Protein AF-A0A7S3VN75-F1 (afdb_monomer)

Radius of gyration: 33.93 Å; Cα contacts (8 Å, |Δi|>4): 64; chains: 1; bounding box: 97×51×74 Å

Secondary structure (DSSP, 8-state):
-HHHHHHHHHHHHHHHHHHHHHHHHHHHHHHHHHHHHHH-TT--SHHHHSHHHHHHHHHHHH-THHHHHHHHHHHHHHHHHHHHHHHHHHHHHHHHHHHHHHHHHHHHHHHHHHHHTSSSSSSSSSSSS----

Structure (mmCIF, N/CA/C/O backbone):
data_AF-A0A7S3VN75-F1
#
_entry.id   AF-A0A7S3VN75-F1
#
loop_
_atom_site.group_PDB
_atom_site.id
_atom_site.type_symbol
_atom_site.label_atom_id
_atom_site.label_alt_id
_atom_site.label_comp_id
_atom_site.label_asym_id
_atom_site.label_entity_id
_atom_site.label_seq_id
_atom_site.pdbx_PDB_ins_code
_atom_site.Cartn_x
_atom_site.Cartn_y
_atom_site.Cartn_z
_atom_site.occupancy
_atom_site.B_iso_or_equiv
_atom_site.auth_seq_id
_atom_site.auth_comp_id
_atom_site.auth_asym_id
_atom_site.auth_atom_id
_atom_site.pdbx_PDB_model_num
ATOM 1 N N . MET A 1 1 ? 18.474 13.657 -27.208 1.00 59.50 1 MET A N 1
ATOM 2 C CA . MET A 1 1 ? 17.695 14.180 -26.057 1.00 59.50 1 MET A CA 1
ATOM 3 C C . MET A 1 1 ? 16.590 13.227 -25.583 1.00 59.50 1 MET A C 1
ATOM 5 O O . MET A 1 1 ? 16.476 13.037 -24.382 1.00 59.50 1 MET A O 1
ATOM 9 N N . LEU A 1 2 ? 15.827 12.575 -26.472 1.00 70.25 2 LEU A N 1
ATOM 10 C CA . LEU A 1 2 ? 14.715 11.674 -26.099 1.00 70.25 2 LEU A CA 1
ATOM 11 C C . LEU A 1 2 ? 15.100 10.450 -25.236 1.00 70.25 2 LEU A C 1
ATOM 13 O O . LEU A 1 2 ? 14.333 10.063 -24.360 1.00 70.25 2 LEU A O 1
ATOM 17 N N . GLU A 1 3 ? 16.280 9.862 -25.441 1.00 71.88 3 GLU A N 1
ATOM 18 C CA . GLU A 1 3 ? 16.758 8.691 -24.677 1.00 71.88 3 GLU A CA 1
ATOM 19 C C . GLU A 1 3 ? 17.016 9.010 -23.188 1.00 71.88 3 GLU A C 1
ATOM 21 O O . GLU A 1 3 ? 16.618 8.254 -22.302 1.00 71.88 3 GLU A O 1
ATOM 26 N N . GLY A 1 4 ? 17.612 10.172 -22.894 1.00 75.06 4 GLY A N 1
ATOM 27 C CA . GLY A 1 4 ? 17.912 10.595 -21.520 1.00 75.06 4 GLY A CA 1
ATOM 28 C C . GLY A 1 4 ? 16.657 10.914 -20.703 1.00 75.06 4 GLY A C 1
ATOM 29 O O . GLY A 1 4 ? 16.580 10.572 -19.523 1.00 75.06 4 GLY A O 1
ATOM 30 N N . VAL A 1 5 ? 15.636 11.491 -21.346 1.00 79.94 5 VAL A N 1
ATOM 31 C CA . VAL A 1 5 ? 14.344 11.791 -20.708 1.00 79.94 5 VAL A CA 1
ATOM 32 C C . VAL A 1 5 ? 13.622 10.504 -20.308 1.00 79.94 5 VAL A C 1
ATOM 34 O O . VAL A 1 5 ? 13.117 10.413 -19.192 1.00 79.94 5 VAL A O 1
ATOM 37 N N . LYS A 1 6 ? 13.634 9.474 -21.165 1.00 77.31 6 LYS A N 1
ATOM 38 C CA . LYS A 1 6 ? 13.025 8.166 -20.864 1.00 77.31 6 LYS A CA 1
ATOM 39 C C . LYS A 1 6 ? 13.695 7.477 -19.672 1.00 77.31 6 LYS A C 1
ATOM 41 O O . LYS A 1 6 ? 13.001 6.944 -18.808 1.00 77.31 6 LYS A O 1
ATOM 46 N N . ALA A 1 7 ? 15.026 7.520 -19.596 1.00 77.12 7 ALA A N 1
ATOM 47 C CA . ALA A 1 7 ? 15.775 6.940 -18.480 1.00 77.12 7 ALA A CA 1
ATOM 48 C C . ALA A 1 7 ? 15.497 7.667 -17.150 1.00 77.12 7 ALA A C 1
ATOM 50 O O . ALA A 1 7 ? 15.316 7.019 -16.115 1.00 77.12 7 ALA A O 1
ATOM 51 N N . ALA A 1 8 ? 15.397 9.000 -17.178 1.00 76.38 8 ALA A N 1
ATOM 52 C CA . ALA A 1 8 ? 15.021 9.795 -16.011 1.00 76.38 8 ALA A CA 1
ATOM 53 C C . ALA A 1 8 ? 13.590 9.476 -15.541 1.00 76.38 8 ALA A C 1
ATOM 55 O O . ALA A 1 8 ? 13.376 9.224 -14.355 1.00 76.38 8 ALA A O 1
ATOM 56 N N . LEU A 1 9 ? 12.635 9.387 -16.473 1.00 81.00 9 LEU A N 1
ATOM 57 C CA . LEU A 1 9 ? 11.240 9.024 -16.197 1.00 81.00 9 LEU A CA 1
ATOM 58 C C . LEU A 1 9 ? 11.110 7.626 -15.586 1.00 81.00 9 LEU A C 1
ATOM 60 O O . LEU A 1 9 ? 10.347 7.437 -14.643 1.00 81.00 9 LEU A O 1
ATOM 64 N N . ALA A 1 10 ? 11.884 6.655 -16.075 1.00 77.75 10 ALA A N 1
ATOM 65 C CA . ALA A 1 10 ? 11.883 5.297 -15.538 1.00 77.75 10 ALA A CA 1
ATOM 66 C C . ALA A 1 10 ? 12.386 5.251 -14.085 1.00 77.75 10 ALA A C 1
ATOM 68 O O . ALA A 1 10 ? 11.775 4.599 -13.235 1.00 77.75 10 ALA A O 1
ATOM 69 N N . LYS A 1 11 ? 13.463 5.987 -13.779 1.00 80.12 11 LYS A N 1
ATOM 70 C CA . LYS A 1 11 ? 13.996 6.091 -12.415 1.00 80.12 11 LYS A CA 1
ATOM 71 C C . LYS A 1 11 ? 12.993 6.775 -11.485 1.00 80.12 11 LYS A C 1
ATOM 73 O O . LYS A 1 11 ? 12.747 6.283 -10.390 1.00 80.12 11 LYS A O 1
ATOM 78 N N . TRP A 1 12 ? 12.364 7.853 -11.951 1.00 83.94 12 TRP A N 1
ATOM 79 C CA . TRP A 1 12 ? 11.376 8.607 -11.181 1.00 83.94 12 TRP A CA 1
ATOM 80 C C . TRP A 1 12 ? 10.105 7.795 -10.906 1.00 83.94 12 TRP A C 1
ATOM 82 O O . TRP A 1 12 ? 9.643 7.740 -9.769 1.00 83.94 12 TRP A O 1
ATOM 92 N N . LYS A 1 13 ? 9.600 7.069 -11.913 1.00 79.38 13 LYS A N 1
ATOM 93 C CA . LYS A 1 13 ? 8.463 6.147 -11.773 1.00 79.38 13 LYS A CA 1
ATOM 94 C C . LYS A 1 13 ? 8.758 5.032 -10.768 1.00 79.38 13 LYS A C 1
ATOM 96 O O . LYS A 1 13 ? 7.905 4.714 -9.946 1.00 79.38 13 LYS A O 1
ATOM 101 N N . SER A 1 14 ? 9.968 4.470 -10.790 1.00 78.00 14 SER A N 1
ATOM 102 C CA . SER A 1 14 ? 10.379 3.460 -9.808 1.00 78.00 14 SER A CA 1
ATOM 103 C C . SER A 1 14 ? 10.414 4.025 -8.385 1.00 78.00 14 SER A C 1
ATOM 105 O O . SER A 1 14 ? 9.943 3.364 -7.465 1.00 78.00 14 SER A O 1
ATOM 107 N N . THR A 1 15 ? 10.937 5.237 -8.190 1.00 82.00 15 THR A N 1
ATOM 108 C CA . THR A 1 15 ? 10.952 5.891 -6.872 1.00 82.00 15 THR A CA 1
ATOM 109 C C . THR A 1 15 ? 9.536 6.185 -6.374 1.00 82.00 15 THR A C 1
ATOM 111 O O . THR A 1 15 ? 9.219 5.903 -5.221 1.00 82.00 15 THR A O 1
ATOM 114 N N . LEU A 1 16 ? 8.661 6.682 -7.253 1.00 82.69 16 LEU A N 1
ATOM 115 C CA . LEU A 1 16 ? 7.254 6.940 -6.942 1.00 82.69 16 LEU A CA 1
ATOM 116 C C . LEU A 1 16 ? 6.496 5.669 -6.552 1.00 82.69 16 LEU A C 1
ATOM 118 O O . LEU A 1 16 ? 5.702 5.712 -5.623 1.00 82.69 16 LEU A O 1
ATOM 122 N N . LEU A 1 17 ? 6.756 4.535 -7.209 1.00 81.19 17 LEU A N 1
ATOM 123 C CA . LEU A 1 17 ? 6.123 3.257 -6.864 1.00 81.19 17 LEU A CA 1
ATOM 124 C C . LEU A 1 17 ? 6.518 2.775 -5.461 1.00 81.19 17 LEU A C 1
ATOM 126 O O . LEU A 1 17 ? 5.665 2.299 -4.718 1.00 81.19 17 LEU A O 1
ATOM 130 N N . TRP A 1 18 ? 7.787 2.932 -5.075 1.00 79.62 18 TRP A N 1
ATOM 131 C CA . TRP A 1 18 ? 8.265 2.535 -3.745 1.00 79.62 18 TRP A CA 1
ATOM 132 C C . TRP A 1 18 ? 7.715 3.410 -2.617 1.00 79.62 18 TRP A C 1
ATOM 134 O O . TRP A 1 18 ? 7.445 2.897 -1.537 1.00 79.62 18 TRP A O 1
ATOM 144 N N . ILE A 1 19 ? 7.527 4.708 -2.866 1.00 83.62 19 ILE A N 1
ATOM 145 C CA . ILE A 1 19 ? 6.945 5.644 -1.891 1.00 83.62 19 ILE A CA 1
ATOM 146 C C . ILE A 1 19 ? 5.412 5.542 -1.875 1.00 83.62 19 ILE A C 1
ATOM 148 O O . ILE A 1 19 ? 4.790 5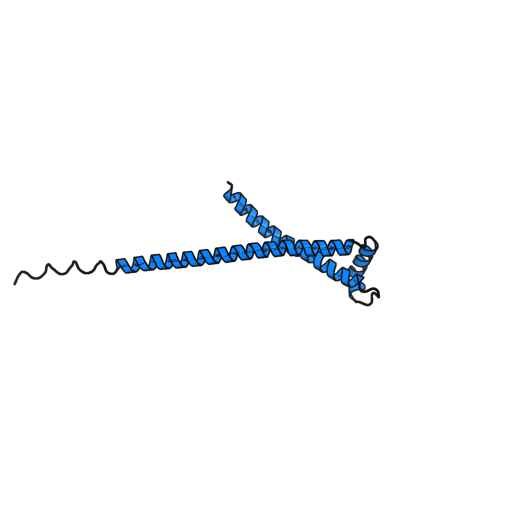.638 -0.821 1.00 83.62 19 ILE A O 1
ATOM 152 N N . GLY A 1 20 ? 4.794 5.313 -3.033 1.00 81.06 20 GLY A N 1
ATOM 153 C CA . GLY A 1 20 ? 3.347 5.168 -3.170 1.00 81.06 20 GLY A CA 1
ATOM 154 C C . GLY A 1 20 ? 2.811 3.893 -2.522 1.00 81.06 20 GLY A C 1
ATOM 155 O O . GLY A 1 20 ? 1.699 3.896 -2.009 1.00 81.06 20 GLY A O 1
ATOM 156 N N . LEU A 1 21 ? 3.604 2.819 -2.481 1.00 82.50 21 LEU A N 1
ATOM 157 C CA . LEU A 1 21 ? 3.195 1.545 -1.890 1.00 82.50 21 LEU A CA 1
ATOM 158 C C . LEU A 1 21 ? 2.815 1.647 -0.394 1.00 82.50 21 LEU A C 1
ATOM 160 O O . LEU A 1 21 ? 1.698 1.260 -0.051 1.00 82.50 21 LEU A O 1
ATOM 164 N N . PRO A 1 22 ? 3.657 2.176 0.521 1.00 85.81 22 PRO A N 1
ATOM 165 C CA . PRO A 1 22 ? 3.245 2.361 1.913 1.00 85.81 22 PRO A CA 1
ATOM 166 C C . PRO A 1 22 ? 2.084 3.355 2.036 1.00 85.81 22 PRO A C 1
ATOM 168 O O . PRO A 1 22 ? 1.235 3.190 2.910 1.00 85.81 22 PRO A O 1
ATOM 171 N N . PHE A 1 23 ? 2.004 4.336 1.131 1.00 87.50 23 PHE A N 1
ATOM 172 C CA . PHE A 1 23 ? 0.917 5.311 1.104 1.00 87.50 23 PHE A CA 1
ATOM 173 C C . PHE A 1 23 ? -0.443 4.693 0.753 1.00 87.50 23 PHE A C 1
ATOM 175 O O . PHE A 1 23 ? -1.454 5.174 1.248 1.00 87.50 23 PHE A O 1
ATOM 182 N N . THR A 1 24 ? -0.503 3.622 -0.047 1.00 86.62 24 THR A N 1
ATOM 183 C CA . THR A 1 24 ? -1.765 2.914 -0.338 1.00 86.62 24 THR A CA 1
ATOM 184 C C . THR A 1 24 ? -2.048 1.775 0.639 1.00 86.62 24 THR A C 1
ATOM 186 O O . THR A 1 24 ? -3.209 1.481 0.919 1.00 86.62 24 THR A O 1
ATOM 189 N N . ILE A 1 25 ? -1.010 1.154 1.205 1.00 87.44 25 ILE A N 1
ATOM 190 C CA . ILE A 1 25 ? -1.160 0.069 2.185 1.00 87.44 25 ILE A CA 1
ATOM 191 C C . ILE A 1 25 ? -1.638 0.600 3.541 1.00 87.44 25 ILE A C 1
ATOM 193 O O . ILE A 1 25 ? -2.502 -0.013 4.162 1.00 87.44 25 ILE A O 1
ATOM 197 N N . ALA A 1 26 ? -1.120 1.739 4.007 1.00 87.81 26 ALA A N 1
ATOM 198 C CA . ALA A 1 26 ? -1.534 2.331 5.279 1.00 87.81 26 ALA A CA 1
ATOM 199 C C . ALA A 1 26 ? -3.058 2.586 5.371 1.00 87.81 26 ALA A C 1
ATOM 201 O O . ALA A 1 26 ? -3.672 2.095 6.321 1.00 87.81 26 ALA A O 1
ATOM 202 N N . PRO A 1 27 ? -3.712 3.266 4.404 1.00 86.19 27 PRO A N 1
ATOM 203 C CA . PRO A 1 27 ? -5.163 3.439 4.416 1.00 86.19 27 PRO A CA 1
ATOM 204 C C . PRO A 1 27 ? -5.918 2.124 4.202 1.00 86.19 27 PRO A C 1
ATOM 206 O O . PRO A 1 27 ? -7.002 1.973 4.752 1.00 86.19 27 PRO A O 1
ATOM 209 N N . LEU A 1 28 ? -5.358 1.143 3.485 1.00 88.62 28 LEU A N 1
ATOM 210 C CA . LEU A 1 28 ? -5.971 -0.184 3.366 1.00 88.62 28 LEU A CA 1
ATOM 211 C C . LEU A 1 28 ? -6.049 -0.890 4.728 1.00 88.62 28 LEU A C 1
ATOM 213 O O . LEU A 1 28 ? -7.111 -1.381 5.105 1.00 88.62 28 LEU A O 1
ATOM 217 N N . ILE A 1 29 ? -4.943 -0.909 5.479 1.00 88.69 29 ILE A N 1
ATOM 218 C CA . ILE A 1 29 ? -4.886 -1.513 6.817 1.00 88.69 29 ILE A CA 1
ATOM 219 C C . ILE A 1 29 ? -5.776 -0.731 7.784 1.00 88.69 29 ILE A C 1
ATOM 221 O O . ILE A 1 29 ? -6.596 -1.332 8.471 1.00 88.69 29 ILE A O 1
ATOM 225 N N . ALA A 1 30 ? -5.672 0.601 7.806 1.00 86.44 30 ALA A N 1
ATOM 226 C CA . ALA A 1 30 ? -6.515 1.444 8.651 1.00 86.44 30 ALA A CA 1
ATOM 227 C C . ALA A 1 30 ? -8.009 1.276 8.320 1.00 86.44 30 ALA A C 1
ATOM 229 O O . ALA A 1 30 ? -8.837 1.217 9.224 1.00 86.44 30 ALA A O 1
ATOM 230 N N . GLY A 1 31 ? -8.351 1.138 7.037 1.00 85.69 31 GLY A N 1
ATOM 231 C CA . GLY A 1 31 ? -9.697 0.822 6.571 1.00 85.69 31 GLY A CA 1
ATOM 232 C C . GLY A 1 31 ? -10.178 -0.543 7.058 1.00 85.69 31 GLY A C 1
ATOM 233 O O . GLY A 1 31 ? -11.261 -0.637 7.620 1.00 85.69 31 GLY A O 1
ATOM 234 N N . ALA A 1 32 ? -9.364 -1.591 6.908 1.00 85.69 32 ALA A N 1
ATOM 235 C CA . ALA A 1 32 ? -9.711 -2.945 7.341 1.00 85.69 32 ALA A CA 1
ATOM 236 C C . ALA A 1 32 ? -9.918 -3.031 8.862 1.00 85.69 32 ALA A C 1
ATOM 238 O O . ALA A 1 32 ? -10.914 -3.582 9.329 1.00 85.69 32 ALA A O 1
ATOM 239 N N . VAL A 1 33 ? -9.000 -2.439 9.632 1.00 86.25 33 VAL A N 1
ATOM 240 C CA . VAL A 1 33 ? -9.090 -2.373 11.097 1.00 86.25 33 VAL A CA 1
ATOM 241 C C . VAL A 1 33 ? -10.299 -1.546 11.526 1.00 86.25 33 VAL A C 1
ATOM 243 O O . VAL A 1 33 ? -11.031 -1.938 12.428 1.00 86.25 33 VAL A O 1
ATOM 246 N N . GLY A 1 34 ? -10.550 -0.421 10.862 1.00 83.75 34 GLY A N 1
ATOM 247 C CA . GLY A 1 34 ? -11.695 0.427 11.161 1.00 83.75 34 GLY A CA 1
ATOM 248 C C . GLY A 1 34 ? -13.044 -0.225 10.841 1.00 83.75 34 GLY A C 1
ATOM 249 O O . GLY A 1 34 ? -13.993 -0.067 11.605 1.00 83.75 34 GLY A O 1
ATOM 250 N N . VAL A 1 35 ? -13.131 -1.028 9.774 1.00 84.94 35 VAL A N 1
ATOM 251 C CA . VAL A 1 35 ? -14.312 -1.863 9.502 1.00 84.94 35 VAL A CA 1
ATOM 252 C C . VAL A 1 35 ? -14.484 -2.929 10.586 1.00 84.94 35 VAL A C 1
ATOM 254 O O . VAL A 1 35 ? -15.601 -3.117 11.050 1.00 84.94 35 VAL A O 1
ATOM 257 N N . MET A 1 36 ? -13.409 -3.578 11.052 1.00 84.12 36 MET A N 1
ATOM 258 C CA . MET A 1 36 ? -13.498 -4.503 12.194 1.00 84.12 36 MET A CA 1
ATOM 259 C C . MET A 1 36 ? -14.041 -3.821 13.454 1.00 84.12 36 MET A C 1
ATOM 261 O O . MET A 1 36 ? -14.897 -4.391 14.12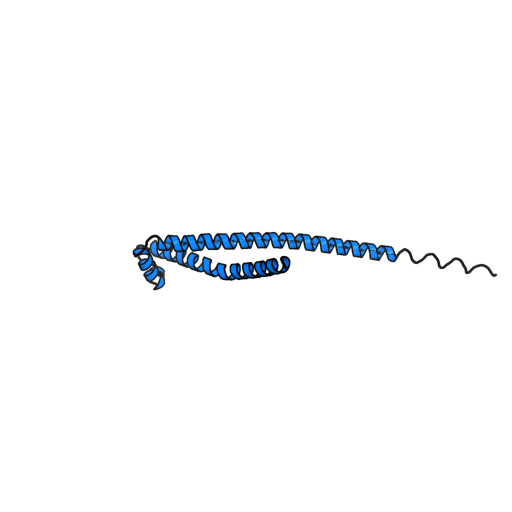0 1.00 84.12 36 MET A O 1
ATOM 265 N N . VAL A 1 37 ? -13.595 -2.596 13.751 1.00 85.06 37 VAL A N 1
ATOM 266 C CA . VAL A 1 37 ? -14.121 -1.806 14.876 1.00 85.06 37 VAL A CA 1
ATOM 267 C C . VAL A 1 37 ? -15.604 -1.474 14.687 1.00 85.06 37 VAL A C 1
ATOM 269 O O . VAL A 1 37 ? -16.362 -1.519 15.646 1.00 85.06 37 VAL A O 1
ATOM 272 N N . LEU A 1 38 ? -16.039 -1.165 13.463 1.00 84.38 38 LEU A N 1
ATOM 273 C CA . LEU A 1 38 ? -17.449 -0.878 13.173 1.00 84.38 38 LEU A CA 1
ATOM 274 C C . LEU A 1 38 ? -18.355 -2.111 13.265 1.00 84.38 38 LEU A C 1
ATOM 276 O O . LEU A 1 38 ? -19.533 -1.971 13.583 1.00 84.38 38 LEU A O 1
ATOM 280 N N . LEU A 1 39 ? -17.825 -3.297 12.963 1.00 84.06 39 LEU A N 1
ATOM 281 C CA . LEU A 1 39 ? -18.547 -4.564 13.101 1.00 84.06 39 LEU A CA 1
ATOM 282 C C . LEU A 1 39 ? -18.668 -5.008 14.565 1.00 84.06 39 LEU A C 1
ATOM 284 O O . LEU A 1 39 ? -19.560 -5.789 14.890 1.00 84.06 39 LEU A O 1
ATOM 288 N N . ASP A 1 40 ? -17.809 -4.495 15.445 1.00 82.00 40 ASP A N 1
ATOM 289 C CA . ASP A 1 40 ? -17.892 -4.689 16.890 1.00 82.00 40 ASP A CA 1
ATOM 290 C C . ASP A 1 40 ? -18.934 -3.740 17.509 1.00 82.00 40 ASP A C 1
ATOM 292 O O . ASP A 1 40 ? -18.623 -2.735 18.152 1.00 82.00 40 ASP A O 1
ATOM 296 N N . VAL A 1 41 ? -20.208 -4.062 17.271 1.00 71.12 41 VAL A N 1
ATOM 297 C CA . VAL A 1 41 ? -21.368 -3.271 17.720 1.00 71.12 41 VAL A CA 1
ATOM 298 C C . VAL A 1 41 ? -21.427 -3.158 19.247 1.00 71.12 41 VAL A C 1
ATOM 300 O O . VAL A 1 41 ? -21.889 -2.146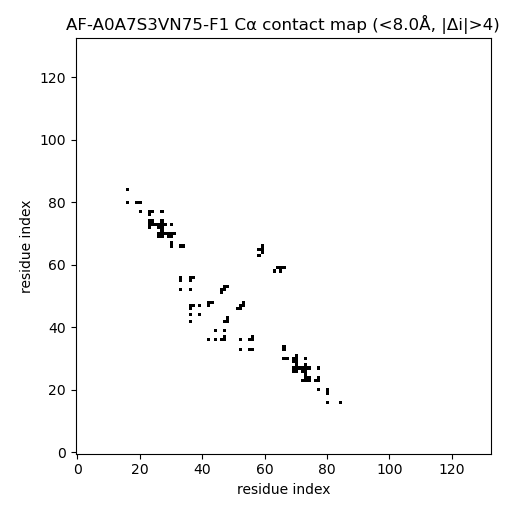 19.773 1.00 71.12 41 VAL A O 1
ATOM 303 N N . GLU A 1 42 ? -20.930 -4.168 19.962 1.00 74.56 42 GLU A N 1
ATOM 304 C CA . GLU A 1 42 ? -20.928 -4.202 21.426 1.00 74.56 42 GLU A CA 1
ATOM 305 C C . GLU A 1 42 ? -19.722 -3.465 22.041 1.00 74.56 42 GLU A C 1
ATOM 307 O O . GLU A 1 42 ? -19.662 -3.314 23.260 1.00 74.56 42 GLU A O 1
ATOM 312 N N . GLN A 1 43 ? -18.773 -2.982 21.223 1.00 69.06 43 GLN A N 1
ATOM 313 C CA . GLN A 1 43 ? -17.511 -2.355 21.654 1.00 69.06 43 GLN A CA 1
ATOM 314 C C . GLN A 1 43 ? -16.747 -3.171 22.712 1.00 69.06 43 GLN A C 1
ATOM 316 O O . GLN A 1 43 ? -16.065 -2.623 23.587 1.00 69.06 43 GLN A O 1
ATOM 321 N N . THR A 1 44 ? -16.872 -4.496 22.650 1.00 73.62 44 THR A N 1
ATOM 322 C CA . THR A 1 44 ? -16.243 -5.407 23.616 1.00 73.62 44 THR A CA 1
ATOM 323 C C . THR A 1 44 ? -14.794 -5.700 23.246 1.00 73.62 44 THR A C 1
ATOM 325 O O . THR A 1 44 ? -13.991 -6.087 24.097 1.00 73.62 44 THR A O 1
ATOM 328 N N . GLY A 1 45 ? -14.425 -5.475 21.986 1.00 74.31 45 GLY A N 1
ATOM 329 C CA . GLY A 1 45 ? -13.087 -5.656 21.467 1.00 74.31 45 GLY A CA 1
ATOM 330 C C . GLY A 1 45 ? -12.119 -4.577 21.942 1.00 74.31 45 GLY A C 1
ATOM 331 O O . GLY A 1 45 ? -12.389 -3.375 21.901 1.00 74.31 45 GLY A O 1
ATOM 332 N N . TYR A 1 46 ? -10.907 -5.010 22.296 1.00 77.69 46 TYR A N 1
ATOM 333 C CA . TYR A 1 46 ? -9.796 -4.130 22.678 1.00 77.69 46 TYR A CA 1
ATOM 334 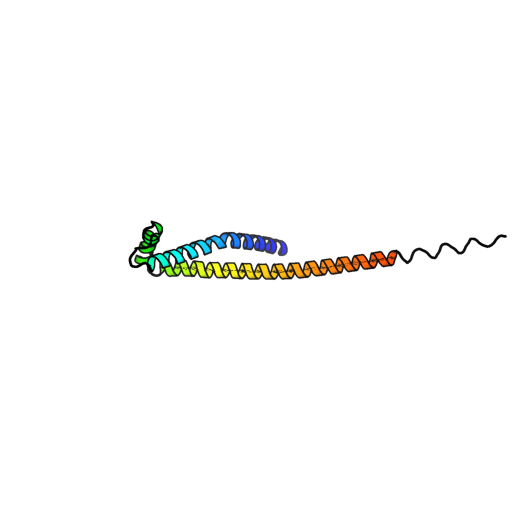C C . TYR A 1 46 ? -9.542 -3.011 21.649 1.00 77.69 46 TYR A C 1
ATOM 336 O O . TYR A 1 46 ? -9.227 -1.881 22.009 1.00 77.69 46 TYR A O 1
ATOM 344 N N . LEU A 1 47 ? -9.734 -3.307 20.358 1.00 76.50 47 LEU A N 1
ATOM 345 C CA . LEU A 1 47 ? -9.546 -2.368 19.249 1.00 76.50 47 LEU A CA 1
ATOM 346 C C . LEU A 1 47 ? -10.555 -1.211 19.254 1.00 76.50 47 LEU A C 1
ATOM 348 O O . LEU A 1 47 ? -10.161 -0.078 18.969 1.00 76.50 47 LEU A O 1
ATOM 352 N N . ALA A 1 48 ? -11.815 -1.463 19.618 1.00 76.50 48 ALA A N 1
ATOM 353 C CA . ALA A 1 48 ? -12.853 -0.434 19.697 1.00 76.50 48 ALA A CA 1
ATOM 354 C C . ALA A 1 48 ? -12.589 0.569 20.833 1.00 76.50 48 ALA A C 1
ATOM 356 O O . ALA A 1 48 ? -12.931 1.746 20.720 1.00 76.50 48 ALA A O 1
ATOM 357 N N . GLN A 1 49 ? -11.903 0.125 21.891 1.00 82.25 49 GLN A N 1
ATOM 358 C CA . GLN A 1 49 ? -11.551 0.948 23.051 1.00 82.25 49 GLN A CA 1
ATOM 359 C C . GLN A 1 49 ? -10.308 1.823 22.831 1.00 82.25 49 GLN A C 1
ATOM 361 O O . GLN A 1 49 ? -10.060 2.750 23.602 1.00 82.25 49 GLN A O 1
ATOM 366 N N . THR A 1 50 ? -9.524 1.565 21.780 1.00 87.25 50 THR A N 1
ATOM 367 C CA . THR A 1 50 ? -8.349 2.384 21.452 1.00 87.25 50 THR A CA 1
ATOM 368 C C . THR A 1 50 ? -8.737 3.787 20.971 1.00 87.25 50 THR A C 1
ATOM 370 O O . THR A 1 50 ? -9.810 3.991 20.401 1.00 87.25 50 THR A O 1
ATOM 373 N N . GLN A 1 51 ? -7.823 4.758 21.108 1.00 87.12 51 GLN A N 1
ATOM 374 C CA . GLN A 1 51 ? -8.006 6.112 20.555 1.00 87.12 51 GLN A CA 1
ATOM 375 C C . GLN A 1 51 ? -8.302 6.089 19.046 1.00 87.12 51 GLN A C 1
ATOM 377 O O . GLN A 1 51 ? -9.103 6.884 18.558 1.00 87.12 51 GLN A O 1
ATOM 382 N N . PHE A 1 52 ? -7.695 5.149 18.313 1.00 85.88 52 PHE A N 1
ATOM 383 C CA . PHE A 1 52 ? -7.983 4.938 16.897 1.00 85.88 52 PHE A CA 1
ATOM 384 C C . PHE A 1 52 ? -9.425 4.473 16.678 1.00 85.88 52 PHE A C 1
ATOM 386 O O . PHE A 1 52 ? -10.129 5.064 15.866 1.00 85.88 52 PHE A O 1
ATOM 393 N N . GLY A 1 53 ? -9.880 3.455 17.413 1.00 82.31 53 GLY A N 1
ATOM 394 C CA . GLY A 1 53 ? -11.238 2.923 17.289 1.00 82.31 53 GLY A CA 1
ATOM 395 C C . GLY A 1 53 ? -12.312 3.967 17.602 1.00 82.31 53 GLY A C 1
ATOM 396 O O . GLY A 1 53 ? -13.276 4.111 16.847 1.00 82.31 53 GLY A O 1
ATOM 397 N N . GLN A 1 54 ? -12.103 4.770 18.648 1.00 85.56 54 GLN A N 1
ATOM 398 C CA . GLN A 1 54 ? -12.999 5.875 19.001 1.00 85.56 54 GLN A CA 1
ATOM 399 C C . GLN A 1 54 ? -13.048 6.945 17.902 1.00 85.56 54 GLN A C 1
ATOM 401 O O . GLN A 1 54 ? -14.134 7.344 17.477 1.00 85.56 54 GLN A O 1
ATOM 406 N N . LEU A 1 55 ? -11.884 7.368 17.395 1.00 85.88 55 LEU A N 1
ATOM 407 C CA . LEU A 1 55 ? -11.793 8.348 16.311 1.00 85.88 55 LEU A CA 1
ATOM 408 C C . LEU A 1 55 ? -12.432 7.826 15.019 1.00 85.88 55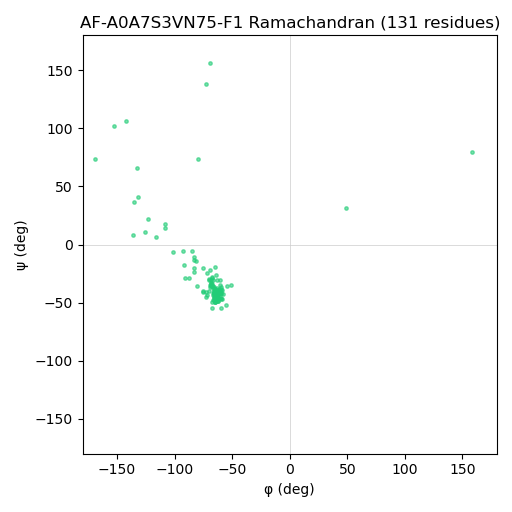 LEU A C 1
ATOM 410 O O . LEU A 1 55 ? -13.160 8.555 14.350 1.00 85.88 55 LEU A O 1
ATOM 414 N N . TYR A 1 56 ? -12.199 6.558 14.684 1.00 84.94 56 TYR A N 1
ATOM 415 C CA . TYR A 1 56 ? -12.750 5.922 13.492 1.00 84.94 56 TYR A CA 1
ATOM 416 C C . TYR A 1 56 ? -14.274 5.800 13.573 1.00 84.94 56 TYR A C 1
ATOM 418 O O . TYR A 1 56 ? -14.978 6.115 12.616 1.00 84.94 56 TYR A O 1
ATOM 426 N N . THR A 1 57 ? -14.801 5.432 14.743 1.00 84.88 57 THR A N 1
ATOM 427 C CA . THR A 1 57 ? -16.248 5.379 14.997 1.00 84.88 57 THR A CA 1
ATOM 428 C C . THR A 1 57 ? -16.879 6.768 14.906 1.00 84.88 57 THR A C 1
ATOM 430 O O . THR A 1 57 ? -17.948 6.927 14.317 1.00 84.88 57 THR A O 1
ATOM 433 N N . ALA A 1 58 ? -16.216 7.797 15.443 1.00 86.31 58 ALA A N 1
ATOM 434 C CA . ALA A 1 58 ? -16.665 9.183 15.320 1.00 86.31 58 ALA A CA 1
ATOM 435 C C . ALA A 1 58 ? -16.686 9.648 13.853 1.00 86.31 58 ALA A C 1
ATOM 437 O O . ALA A 1 58 ? -17.658 10.257 13.406 1.00 86.31 58 ALA A O 1
ATOM 438 N N . MET A 1 59 ? -15.653 9.299 13.084 1.00 84.81 59 MET A N 1
ATOM 439 C CA . MET A 1 59 ? -15.557 9.618 11.659 1.00 84.81 59 MET A CA 1
ATOM 440 C C . MET A 1 59 ? -16.655 8.920 10.844 1.00 84.81 59 MET A C 1
ATOM 442 O O . MET A 1 59 ? -17.305 9.550 10.011 1.00 84.81 59 MET A O 1
ATOM 446 N N . ALA A 1 60 ? -16.928 7.648 11.144 1.00 84.50 60 ALA A N 1
ATOM 447 C CA . ALA A 1 60 ? -17.990 6.873 10.513 1.00 84.50 60 ALA A CA 1
ATOM 448 C C . ALA A 1 60 ? -19.397 7.378 10.873 1.00 84.50 60 ALA A C 1
ATOM 450 O O . ALA A 1 60 ? -20.290 7.353 10.031 1.00 84.50 60 ALA A O 1
ATOM 451 N N . ARG A 1 61 ? -19.603 7.885 12.097 1.00 84.50 61 ARG A N 1
ATOM 452 C CA . ARG A 1 61 ? -20.861 8.544 12.491 1.00 84.50 61 ARG A CA 1
ATOM 453 C C . ARG A 1 61 ? -21.104 9.837 11.721 1.00 84.50 61 ARG A C 1
ATOM 455 O O . ARG A 1 61 ? -22.248 10.134 11.398 1.00 84.50 61 ARG A O 1
ATOM 462 N N . TRP A 1 62 ? -20.049 10.598 11.435 1.00 87.94 62 TRP A N 1
ATOM 463 C CA . TRP A 1 62 ? -20.174 11.830 10.659 1.00 87.94 62 TRP A CA 1
ATOM 464 C C . TRP A 1 62 ? -20.380 11.556 9.167 1.00 87.94 62 TRP A C 1
ATOM 466 O O . TRP A 1 62 ? -21.200 12.208 8.524 1.00 87.94 62 TRP A O 1
ATOM 476 N N . ASN A 1 63 ? -19.669 10.566 8.623 1.00 86.56 63 ASN A N 1
ATOM 477 C CA . ASN A 1 63 ? -19.862 10.101 7.259 1.00 86.56 63 ASN A CA 1
ATOM 478 C C . ASN A 1 63 ? -19.712 8.571 7.180 1.00 86.56 63 ASN A C 1
ATOM 480 O O . ASN A 1 63 ? -18.578 8.078 7.174 1.00 86.56 63 ASN A O 1
ATOM 484 N N . PRO A 1 64 ? -20.812 7.813 7.026 1.00 80.44 64 PRO A N 1
ATOM 485 C CA . PRO A 1 64 ? -20.759 6.352 6.970 1.00 80.44 64 PRO A CA 1
ATOM 486 C C . PRO A 1 64 ? -20.011 5.826 5.738 1.00 80.44 64 PRO A C 1
ATOM 488 O O . PRO A 1 64 ? -19.534 4.695 5.747 1.00 80.44 64 PRO A O 1
ATOM 491 N N . PHE A 1 65 ? -19.839 6.644 4.694 1.00 86.25 65 PHE A N 1
ATOM 492 C CA . PHE A 1 65 ? -19.076 6.268 3.503 1.00 86.25 65 PHE A CA 1
ATOM 493 C C . PHE A 1 65 ? -17.566 6.458 3.657 1.00 86.25 65 PHE A C 1
ATOM 495 O O . PHE A 1 65 ? -16.811 5.944 2.833 1.00 86.25 65 PHE A O 1
ATOM 502 N N . SER A 1 66 ? -17.099 7.170 4.686 1.00 83.38 66 SER A N 1
ATOM 503 C CA . SER A 1 66 ? -15.667 7.437 4.888 1.00 83.38 66 SER A CA 1
ATOM 504 C C . SER A 1 66 ? -14.851 6.148 5.031 1.00 83.38 66 SER A C 1
ATOM 506 O O . SER A 1 66 ? -13.791 6.023 4.418 1.00 83.38 66 SER A O 1
ATOM 508 N N . SER A 1 67 ? -15.378 5.151 5.747 1.00 82.00 67 SER A N 1
ATOM 509 C CA . SER A 1 67 ? -14.723 3.852 5.933 1.00 82.00 67 SER A CA 1
ATOM 510 C C . SER A 1 67 ? -14.581 3.092 4.616 1.00 82.00 67 SER A C 1
ATOM 512 O O . SER A 1 67 ? -13.493 2.624 4.270 1.00 82.00 67 SER A O 1
ATOM 514 N N . ALA A 1 68 ? -15.659 3.054 3.830 1.00 84.38 68 ALA A N 1
ATOM 515 C CA . ALA A 1 68 ? -15.668 2.458 2.506 1.00 84.38 68 ALA A CA 1
ATOM 516 C C . ALA A 1 68 ? -14.706 3.191 1.563 1.00 84.38 68 ALA A C 1
ATOM 518 O O . ALA A 1 68 ? -13.967 2.537 0.834 1.00 84.38 68 ALA A O 1
ATOM 519 N N . PHE A 1 69 ? -14.657 4.525 1.585 1.00 86.56 69 PHE A N 1
ATOM 520 C CA . PHE A 1 69 ? -13.718 5.296 0.767 1.00 86.56 69 PHE A CA 1
ATOM 521 C C . PHE A 1 69 ? -12.263 4.987 1.117 1.00 86.56 69 PHE A C 1
ATOM 523 O O . PHE A 1 69 ? -11.477 4.703 0.218 1.00 86.56 69 PHE A O 1
ATOM 530 N N . VAL A 1 70 ? -11.908 4.993 2.404 1.00 85.25 70 VAL A N 1
ATOM 531 C CA . VAL A 1 70 ? -10.538 4.720 2.867 1.00 85.25 70 VAL A CA 1
ATOM 532 C C . VAL A 1 70 ? -10.105 3.302 2.492 1.00 85.25 70 VAL A C 1
ATOM 534 O O . VAL A 1 70 ? -9.017 3.112 1.943 1.00 85.25 70 VAL A O 1
ATOM 537 N N . PHE A 1 71 ? -10.978 2.315 2.705 1.00 85.06 71 PHE A N 1
ATOM 538 C CA . PHE A 1 71 ? -10.696 0.926 2.359 1.00 85.06 71 PHE A CA 1
ATOM 539 C C . PHE A 1 71 ? -10.595 0.708 0.842 1.00 85.06 71 PHE A C 1
ATOM 541 O O . PHE A 1 71 ? -9.610 0.144 0.370 1.00 85.06 71 PHE A O 1
ATOM 548 N N . ASN A 1 72 ? -11.565 1.196 0.059 1.00 87.00 72 ASN A N 1
ATOM 549 C CA . ASN A 1 72 ? -11.564 1.032 -1.398 1.00 87.00 72 ASN A CA 1
ATOM 550 C C . ASN A 1 72 ? -10.407 1.785 -2.058 1.00 87.00 72 ASN A C 1
ATOM 552 O O . ASN A 1 72 ? -9.781 1.255 -2.972 1.00 87.00 72 ASN A O 1
ATOM 556 N N . PHE A 1 73 ? -10.081 2.990 -1.588 1.00 87.50 73 PHE A N 1
ATOM 557 C CA . PHE A 1 73 ? -8.935 3.746 -2.089 1.00 87.50 73 PHE A CA 1
ATOM 558 C C . PHE A 1 73 ? -7.623 3.010 -1.810 1.00 87.50 73 PHE A C 1
ATOM 560 O O . PHE A 1 73 ? -6.803 2.840 -2.715 1.00 87.50 73 PHE A O 1
ATOM 567 N N . GLY A 1 74 ? -7.450 2.508 -0.583 1.00 86.00 74 GLY A N 1
ATOM 568 C CA . GLY A 1 74 ? -6.298 1.689 -0.222 1.00 86.00 74 GLY A CA 1
ATOM 569 C C . GLY A 1 74 ? -6.204 0.415 -1.065 1.00 86.00 74 GLY A C 1
ATOM 570 O O . GLY A 1 74 ? -5.123 0.071 -1.545 1.00 86.00 74 GLY A O 1
ATOM 571 N N . LEU A 1 75 ? -7.333 -0.254 -1.312 1.00 87.38 75 LEU A N 1
ATOM 572 C CA . LEU A 1 75 ? -7.392 -1.494 -2.085 1.00 87.38 75 LEU A CA 1
ATOM 573 C C . LEU A 1 75 ? -7.057 -1.252 -3.559 1.00 87.38 75 LEU A C 1
ATOM 575 O O . LEU A 1 75 ? -6.137 -1.874 -4.085 1.00 87.38 75 LEU A O 1
ATOM 579 N N . ILE A 1 76 ? -7.757 -0.324 -4.216 1.00 90.06 76 ILE A N 1
ATOM 580 C CA . ILE A 1 76 ? -7.547 0.008 -5.632 1.00 90.06 76 ILE A CA 1
ATOM 581 C C . ILE A 1 76 ? -6.120 0.518 -5.845 1.00 90.06 76 ILE A C 1
ATOM 583 O O . ILE A 1 76 ? -5.434 0.050 -6.755 1.00 90.06 76 ILE A O 1
ATOM 587 N N . GLY A 1 77 ? -5.647 1.423 -4.983 1.00 85.12 77 GLY A N 1
ATOM 588 C CA . GLY A 1 77 ? -4.288 1.952 -5.049 1.00 85.12 77 GLY A CA 1
ATOM 589 C C . GLY A 1 77 ? -3.237 0.849 -4.914 1.00 85.12 77 GLY A C 1
ATOM 590 O O . GLY A 1 77 ? -2.322 0.758 -5.732 1.00 85.12 77 GLY A O 1
ATOM 591 N N . THR A 1 78 ? -3.412 -0.051 -3.945 1.00 87.50 78 THR A N 1
ATOM 592 C CA . THR A 1 78 ? -2.484 -1.169 -3.728 1.00 87.50 78 THR A CA 1
ATOM 593 C C . THR A 1 78 ? -2.505 -2.153 -4.897 1.00 87.50 78 THR A C 1
ATOM 595 O O . THR A 1 78 ? -1.443 -2.569 -5.356 1.00 87.50 78 THR A O 1
ATOM 598 N N . VAL A 1 79 ? -3.679 -2.488 -5.442 1.00 88.12 79 VAL A N 1
ATOM 599 C CA . VAL A 1 79 ? -3.806 -3.381 -6.608 1.00 88.12 79 VAL A CA 1
ATOM 600 C C . VAL A 1 79 ? -3.174 -2.763 -7.856 1.00 88.12 79 VAL A C 1
ATOM 602 O O . VAL A 1 79 ? -2.448 -3.452 -8.575 1.00 88.12 79 VAL A O 1
ATOM 605 N N . MET A 1 80 ? -3.385 -1.471 -8.119 1.00 86.44 80 MET A N 1
ATOM 606 C CA . MET A 1 80 ? -2.760 -0.785 -9.257 1.00 86.44 80 MET A CA 1
ATOM 607 C C . MET A 1 80 ? -1.234 -0.758 -9.146 1.00 86.44 80 MET A C 1
ATOM 609 O O . MET A 1 80 ? -0.534 -1.067 -10.110 1.00 86.44 80 MET A O 1
ATOM 613 N N . ILE A 1 81 ? -0.702 -0.452 -7.963 1.00 84.69 81 ILE A N 1
ATOM 614 C CA . ILE A 1 81 ? 0.745 -0.453 -7.734 1.00 84.69 81 ILE A CA 1
ATOM 615 C C . ILE A 1 81 ? 1.307 -1.878 -7.863 1.00 84.69 81 ILE A C 1
ATOM 617 O O . ILE A 1 81 ? 2.303 -2.088 -8.557 1.00 84.69 81 ILE A O 1
ATOM 621 N N . ALA A 1 82 ? 0.649 -2.875 -7.265 1.00 82.06 82 ALA A N 1
ATOM 622 C CA . ALA A 1 82 ? 1.082 -4.271 -7.302 1.00 82.06 82 ALA A CA 1
ATOM 623 C C . ALA A 1 82 ? 1.068 -4.861 -8.721 1.00 82.06 82 ALA A C 1
ATOM 625 O O . ALA A 1 82 ? 2.011 -5.550 -9.114 1.00 82.06 82 ALA A O 1
ATOM 626 N N . THR A 1 83 ? 0.032 -4.575 -9.512 1.00 84.88 83 THR A N 1
ATOM 627 C CA . THR A 1 83 ? -0.063 -5.032 -10.908 1.00 84.88 83 THR A CA 1
ATOM 628 C C . THR A 1 83 ? 1.029 -4.412 -11.781 1.00 84.88 83 THR A C 1
ATOM 630 O O . THR A 1 83 ? 1.629 -5.113 -12.601 1.00 84.88 83 THR A O 1
ATOM 633 N N . GLU A 1 84 ? 1.368 -3.141 -11.562 1.00 83.56 84 GLU A N 1
ATOM 634 C CA . GLU A 1 84 ? 2.453 -2.467 -12.279 1.00 83.56 84 GLU A CA 1
ATOM 635 C C . GLU A 1 84 ? 3.845 -2.989 -11.868 1.00 83.56 84 GLU A C 1
ATOM 637 O O . GLU A 1 84 ? 4.709 -3.235 -12.718 1.00 83.56 84 GLU A O 1
ATOM 642 N N . LEU A 1 85 ? 4.058 -3.255 -10.575 1.00 81.56 85 LEU A N 1
ATOM 643 C CA . LEU A 1 85 ? 5.256 -3.935 -10.062 1.00 81.56 85 LEU A CA 1
ATOM 644 C C . LEU A 1 85 ? 5.395 -5.352 -10.634 1.00 81.56 85 LEU A C 1
ATOM 646 O O . LEU A 1 85 ? 6.486 -5.761 -11.029 1.00 81.56 85 LEU A O 1
ATOM 650 N N . HIS A 1 86 ? 4.294 -6.094 -10.747 1.00 80.44 86 HIS A N 1
ATOM 651 C CA . HIS A 1 86 ? 4.307 -7.427 -11.339 1.00 80.44 86 HIS A CA 1
ATOM 652 C C . HIS A 1 86 ? 4.660 -7.376 -12.833 1.00 80.44 86 HIS A C 1
ATOM 654 O O . HIS A 1 86 ? 5.538 -8.112 -13.286 1.00 80.44 86 HIS A O 1
ATOM 660 N N . ARG A 1 87 ? 4.048 -6.465 -13.602 1.00 80.75 87 ARG A N 1
ATOM 661 C CA . ARG A 1 87 ? 4.356 -6.266 -15.031 1.00 80.75 87 ARG A CA 1
ATOM 662 C C . ARG A 1 87 ? 5.820 -5.899 -15.262 1.00 80.75 87 ARG A C 1
ATOM 664 O O . ARG A 1 87 ? 6.479 -6.504 -16.109 1.00 80.75 87 ARG A O 1
ATOM 671 N N . THR A 1 88 ? 6.351 -4.955 -14.487 1.00 76.69 88 THR A N 1
ATOM 672 C CA . THR A 1 88 ? 7.765 -4.556 -14.580 1.00 76.69 88 THR A CA 1
ATOM 673 C C . THR A 1 88 ? 8.712 -5.689 -14.179 1.00 76.69 88 THR A C 1
ATOM 675 O O . THR A 1 88 ? 9.729 -5.900 -14.844 1.00 76.69 88 THR A O 1
ATOM 678 N N . ALA A 1 89 ? 8.368 -6.481 -13.160 1.00 75.94 89 ALA A N 1
ATOM 679 C CA . ALA A 1 89 ? 9.150 -7.647 -12.759 1.00 75.94 89 ALA A CA 1
ATOM 680 C C . ALA A 1 89 ? 9.174 -8.746 -13.837 1.00 75.94 89 ALA A C 1
ATOM 682 O O . ALA A 1 89 ? 10.228 -9.342 -14.078 1.00 75.94 89 ALA A O 1
ATOM 683 N N . VAL A 1 90 ? 8.046 -9.004 -14.508 1.00 76.75 90 VAL A N 1
ATOM 684 C CA . VAL A 1 90 ? 7.961 -9.967 -15.620 1.00 76.75 90 VAL A CA 1
ATOM 685 C C . VAL A 1 90 ? 8.800 -9.492 -16.810 1.00 76.75 90 VAL A C 1
ATOM 687 O O . VAL A 1 90 ? 9.680 -10.231 -17.254 1.00 76.75 90 VAL A O 1
ATOM 690 N N . ALA A 1 91 ? 8.643 -8.237 -17.241 1.00 75.62 91 ALA A N 1
ATOM 691 C CA . ALA A 1 91 ? 9.436 -7.660 -18.332 1.00 75.62 91 ALA A CA 1
ATOM 692 C C . ALA A 1 91 ? 10.951 -7.688 -18.040 1.00 75.62 91 ALA A C 1
ATOM 694 O O . ALA A 1 91 ? 11.773 -8.003 -18.909 1.00 75.62 91 ALA A O 1
ATOM 695 N N . ALA A 1 92 ? 11.347 -7.427 -16.789 1.00 75.25 92 ALA A N 1
ATOM 696 C CA . ALA A 1 92 ? 12.739 -7.520 -16.361 1.00 75.25 92 ALA A CA 1
ATOM 697 C C . ALA A 1 92 ? 13.269 -8.969 -16.371 1.00 75.25 92 ALA A C 1
ATOM 699 O O . ALA A 1 92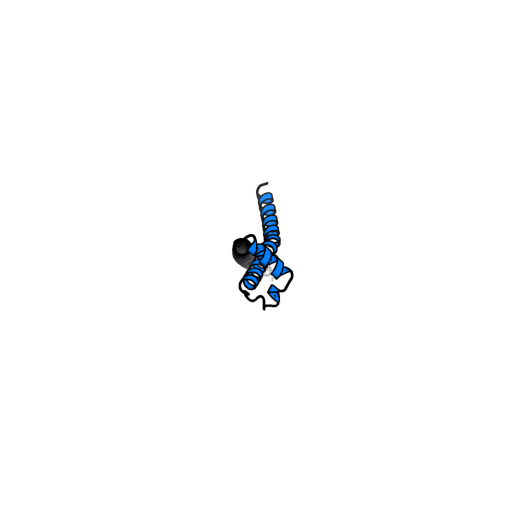 ? 14.438 -9.194 -16.701 1.00 75.25 92 ALA A O 1
ATOM 700 N N . LYS A 1 93 ? 12.437 -9.965 -16.028 1.00 74.62 93 LYS A N 1
ATOM 701 C CA . LYS A 1 93 ? 12.808 -11.391 -16.080 1.00 74.62 93 LYS A CA 1
ATOM 702 C C . LYS A 1 93 ? 13.026 -11.870 -17.514 1.00 74.62 93 LYS A C 1
ATOM 704 O O . LYS A 1 93 ? 14.015 -12.560 -17.765 1.00 74.62 93 LYS A O 1
ATOM 709 N N . GLU A 1 94 ? 12.157 -11.485 -18.443 1.00 74.19 94 GLU A N 1
ATOM 710 C CA . GLU A 1 94 ? 12.298 -11.825 -19.865 1.00 74.19 94 GLU A CA 1
ATOM 711 C C . GLU A 1 94 ? 13.549 -11.184 -20.475 1.00 74.19 94 GLU A C 1
ATOM 713 O O . GLU A 1 94 ? 14.365 -11.871 -21.095 1.00 74.19 94 GLU A O 1
ATOM 718 N N . SER A 1 95 ? 13.788 -9.906 -20.169 1.00 70.31 95 SER A N 1
ATOM 719 C CA . SER A 1 95 ? 14.988 -9.184 -20.614 1.00 70.31 95 SER A CA 1
ATOM 720 C C . SER A 1 95 ? 16.279 -9.838 -20.101 1.00 70.31 95 SER A C 1
ATOM 722 O O . SER A 1 95 ? 17.242 -10.021 -20.849 1.00 70.31 95 SER A O 1
ATOM 724 N N . LYS A 1 96 ? 16.306 -10.269 -18.829 1.00 71.44 96 LYS A N 1
ATOM 725 C CA . LYS A 1 96 ? 17.462 -10.972 -18.244 1.00 71.44 96 LYS A CA 1
ATOM 726 C C . LYS A 1 96 ? 17.678 -12.367 -18.839 1.00 71.44 96 LYS A C 1
ATOM 728 O O . LYS A 1 96 ? 18.833 -12.777 -18.970 1.00 71.44 96 LYS A O 1
ATOM 733 N N . LYS A 1 97 ? 16.614 -13.099 -19.198 1.00 72.56 97 LYS A N 1
ATOM 734 C CA . LYS A 1 97 ? 16.733 -14.403 -19.876 1.00 72.56 97 LYS A CA 1
ATOM 735 C C . LYS A 1 97 ? 17.364 -14.250 -21.262 1.00 72.56 97 LYS A C 1
ATOM 737 O O . LYS A 1 97 ? 18.367 -14.910 -21.528 1.00 72.56 97 LYS A O 1
ATOM 742 N N . GLY A 1 98 ? 16.869 -13.321 -22.081 1.00 69.38 98 GLY A N 1
ATOM 743 C CA . GLY A 1 98 ? 17.425 -13.063 -23.415 1.00 69.38 98 GLY A CA 1
ATOM 744 C C . GLY A 1 98 ? 18.890 -12.607 -23.380 1.00 69.38 98 GLY A C 1
ATOM 745 O O . GLY A 1 98 ? 19.709 -13.055 -24.181 1.00 69.38 98 GLY A O 1
ATOM 746 N N . MET A 1 99 ? 19.265 -11.783 -22.395 1.00 71.00 99 MET A N 1
ATOM 747 C CA . MET A 1 99 ? 20.651 -11.322 -22.239 1.00 71.00 99 MET A CA 1
ATOM 748 C C . MET A 1 99 ? 21.606 -12.449 -21.809 1.00 71.00 99 MET A C 1
ATOM 750 O O . MET A 1 99 ? 22.744 -12.507 -22.280 1.00 71.00 99 MET A O 1
ATOM 754 N N . LYS A 1 100 ? 21.155 -13.377 -20.948 1.00 72.94 100 LYS A N 1
ATOM 755 C CA . LYS A 1 100 ? 21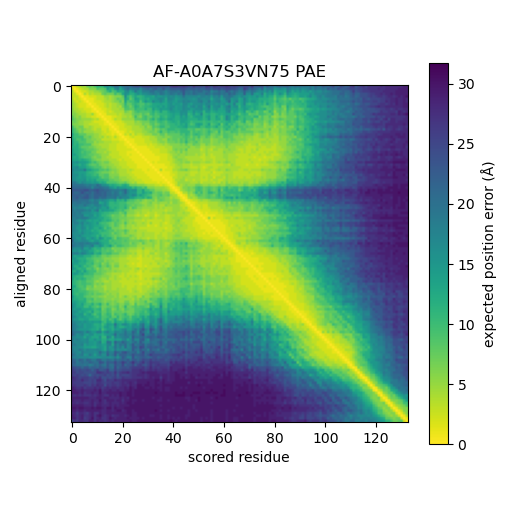.934 -14.577 -20.589 1.00 72.94 100 LYS A CA 1
ATOM 756 C C . LYS A 1 100 ? 22.149 -15.49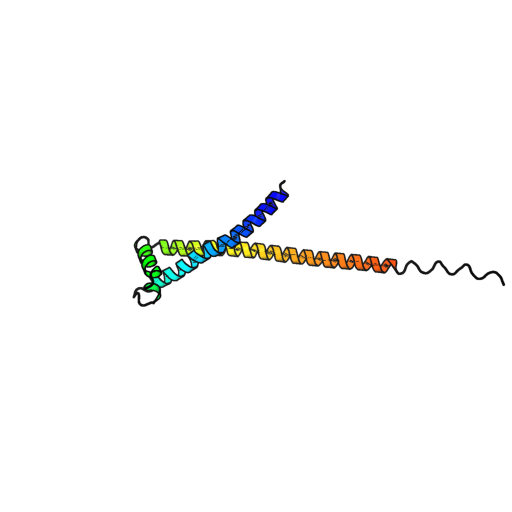2 -21.795 1.00 72.94 100 LYS A C 1
ATOM 758 O O . LYS A 1 100 ? 23.256 -15.998 -21.957 1.00 72.94 100 LYS A O 1
ATOM 763 N N . GLN A 1 101 ? 21.133 -15.663 -22.637 1.00 74.25 101 GLN A N 1
ATOM 764 C CA . GLN A 1 101 ? 21.204 -16.506 -23.830 1.00 74.25 101 GLN A CA 1
ATOM 765 C C . GLN A 1 101 ? 22.181 -15.941 -24.870 1.00 74.25 101 GLN A C 1
ATOM 767 O O . GLN A 1 101 ? 23.118 -16.636 -25.257 1.00 74.25 101 GLN A O 1
ATOM 772 N N . LYS A 1 102 ? 22.096 -14.640 -25.182 1.00 73.31 102 LYS A N 1
ATOM 773 C CA . LYS A 1 102 ? 23.067 -13.973 -26.071 1.00 73.31 102 LYS A CA 1
ATOM 774 C C . LYS A 1 102 ? 24.503 -14.028 -25.544 1.00 73.31 102 LYS A C 1
ATOM 776 O O . LYS A 1 102 ? 25.447 -14.179 -26.313 1.00 73.31 102 LYS A O 1
ATOM 781 N N . LYS A 1 103 ? 24.697 -13.930 -24.222 1.00 76.44 103 LYS A N 1
ATOM 782 C CA . LYS A 1 103 ? 26.032 -14.031 -23.604 1.00 76.44 103 LYS A CA 1
ATOM 783 C C . LYS A 1 103 ? 26.605 -15.454 -23.673 1.00 76.44 103 LYS A C 1
ATOM 785 O O . LYS A 1 103 ? 27.823 -15.609 -23.723 1.00 76.44 103 LYS A O 1
ATOM 790 N N . LEU A 1 104 ? 25.747 -16.475 -23.667 1.00 73.50 104 LEU A N 1
ATOM 791 C CA . LEU A 1 104 ? 26.125 -17.877 -23.869 1.00 73.50 104 LEU A CA 1
ATOM 792 C C . LEU A 1 104 ? 26.494 -18.150 -25.331 1.00 73.50 104 LEU A C 1
ATOM 794 O O . LEU A 1 104 ? 27.549 -18.731 -25.572 1.00 73.50 104 LEU A O 1
ATOM 798 N N . GLU A 1 105 ? 25.705 -17.658 -26.284 1.00 74.62 105 GLU A N 1
ATOM 799 C CA . GLU A 1 105 ? 25.984 -17.773 -27.723 1.00 74.62 105 GLU A CA 1
ATOM 800 C C . GLU A 1 105 ? 27.281 -17.046 -28.110 1.00 74.62 105 GLU A C 1
ATOM 802 O O . GLU A 1 105 ? 28.151 -17.633 -28.749 1.00 74.62 105 GLU A O 1
ATOM 807 N N . ALA A 1 106 ? 27.491 -15.819 -27.616 1.00 76.06 106 ALA A N 1
ATOM 808 C CA . ALA A 1 106 ? 28.732 -15.074 -27.843 1.00 76.06 106 ALA A CA 1
ATOM 809 C C . ALA A 1 106 ? 29.964 -15.767 -27.227 1.00 76.06 106 ALA A C 1
ATOM 811 O O . ALA A 1 106 ? 31.039 -15.781 -27.825 1.00 76.06 106 ALA A O 1
ATOM 812 N N . LYS A 1 107 ? 29.821 -16.395 -26.047 1.00 77.00 107 LYS A N 1
ATOM 813 C CA . LYS A 1 107 ? 30.899 -17.198 -25.442 1.00 77.00 107 LYS A CA 1
ATOM 814 C C . LYS A 1 107 ? 31.194 -18.479 -26.221 1.00 77.00 107 LYS A C 1
ATOM 816 O O . LYS A 1 107 ? 32.341 -18.915 -26.217 1.00 77.00 107 LYS A O 1
ATOM 821 N N . GLN A 1 108 ? 30.193 -19.099 -26.844 1.00 72.38 108 GLN A N 1
ATOM 822 C CA . GLN A 1 108 ? 30.386 -20.303 -27.655 1.00 72.38 108 GLN A CA 1
ATOM 823 C C . GLN A 1 108 ? 31.025 -19.973 -29.010 1.00 72.38 108 GLN A C 1
ATOM 825 O O . GLN A 1 108 ? 31.969 -20.658 -29.400 1.00 72.38 108 GLN A O 1
ATOM 830 N N . ALA A 1 109 ? 30.616 -18.876 -29.655 1.00 68.69 109 ALA A N 1
ATOM 831 C CA . ALA A 1 109 ? 31.237 -18.380 -30.884 1.00 68.69 109 ALA A CA 1
ATOM 832 C C . ALA A 1 109 ? 32.729 -18.043 -30.682 1.00 68.69 109 ALA A C 1
ATOM 834 O O . ALA A 1 109 ? 33.584 -18.550 -31.406 1.00 68.69 109 ALA A O 1
ATOM 835 N N . ALA A 1 110 ? 33.068 -17.315 -29.610 1.00 66.19 110 ALA A N 1
ATOM 836 C CA . ALA A 1 110 ? 34.458 -16.978 -29.283 1.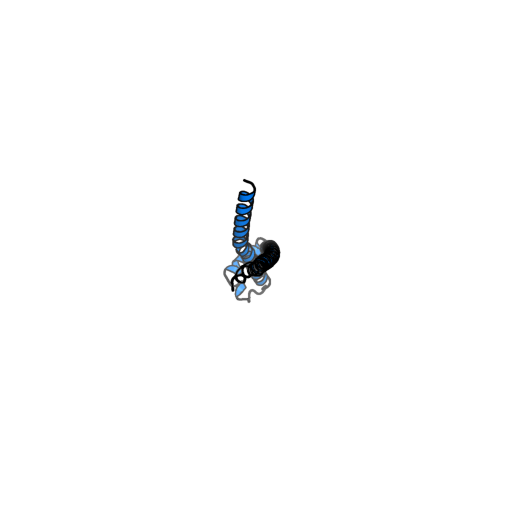00 66.19 110 ALA A CA 1
ATOM 837 C C . ALA A 1 110 ? 35.334 -18.207 -28.949 1.00 66.19 110 ALA A C 1
ATOM 839 O O . ALA A 1 110 ? 36.553 -18.181 -29.122 1.00 66.19 110 ALA A O 1
ATOM 840 N N . LYS A 1 111 ? 34.735 -19.306 -28.469 1.00 62.56 111 LYS A N 1
ATOM 841 C CA . LYS A 1 111 ? 35.457 -20.553 -28.159 1.00 62.56 111 LYS A CA 1
ATOM 842 C C . LYS A 1 111 ? 35.672 -21.436 -29.399 1.00 62.56 111 LYS A C 1
ATOM 844 O O . LYS A 1 111 ? 36.610 -22.232 -29.404 1.00 62.56 111 LYS A O 1
ATOM 849 N N . GLY A 1 112 ? 34.844 -21.283 -30.437 1.00 57.78 112 GLY A N 1
ATOM 850 C CA . GLY A 1 112 ? 35.002 -21.948 -31.735 1.00 57.78 112 GLY A CA 1
ATOM 851 C C . GLY A 1 112 ? 36.173 -21.391 -32.550 1.00 57.78 112 GLY A C 1
ATOM 852 O O . GLY A 1 112 ? 36.991 -22.160 -33.054 1.00 57.78 112 GLY A O 1
ATOM 853 N N . GLU A 1 113 ? 36.335 -20.066 -32.591 1.00 53.72 113 GLU A N 1
ATOM 854 C CA . GLU A 1 113 ? 37.431 -19.415 -33.330 1.00 53.72 113 GLU A CA 1
ATOM 855 C C . GLU A 1 113 ? 38.818 -19.677 -32.715 1.00 53.72 113 GLU A C 1
ATOM 857 O O . GLU A 1 113 ? 39.806 -19.841 -33.434 1.00 53.72 113 GLU A O 1
ATOM 862 N N . ALA A 1 114 ? 38.910 -19.812 -31.388 1.00 53.00 114 ALA A N 1
ATOM 863 C CA . ALA A 1 114 ? 40.171 -20.121 -30.708 1.00 53.00 114 ALA A CA 1
ATOM 864 C C . ALA A 1 114 ? 40.690 -21.549 -30.983 1.00 53.00 114 ALA A C 1
ATOM 866 O O . ALA A 1 114 ? 41.886 -21.806 -30.832 1.00 53.00 114 ALA A O 1
ATOM 867 N N . LYS A 1 115 ? 39.819 -22.483 -31.394 1.00 49.62 115 LYS A N 1
ATOM 868 C CA . LYS A 1 115 ? 40.206 -23.867 -31.716 1.00 49.62 115 LYS A CA 1
ATOM 869 C C . LYS A 1 115 ? 40.650 -24.028 -33.178 1.00 49.62 115 LYS A C 1
ATOM 871 O O . LYS A 1 115 ? 41.534 -24.832 -33.440 1.00 49.62 115 LYS A O 1
ATOM 876 N N . GLY A 1 116 ? 40.135 -23.211 -34.103 1.00 45.19 116 GLY A N 1
ATOM 877 C CA . GLY A 1 116 ? 40.532 -23.229 -35.522 1.00 45.19 116 GLY A CA 1
ATOM 878 C C . GLY A 1 116 ? 41.938 -22.680 -35.804 1.00 45.19 116 GLY A C 1
ATOM 879 O O . GLY A 1 116 ? 42.572 -23.073 -36.778 1.00 45.19 116 GLY A O 1
ATOM 880 N N . LYS A 1 117 ? 42.479 -21.818 -34.932 1.00 47.88 117 LYS A N 1
ATOM 881 C CA . LYS A 1 117 ? 43.829 -21.245 -35.101 1.00 47.88 117 LYS A CA 1
ATOM 882 C C . LYS A 1 117 ? 44.972 -22.140 -34.604 1.00 47.88 117 LYS A C 1
ATOM 884 O O . LYS A 1 117 ? 46.128 -21.824 -34.869 1.00 47.88 117 LYS A O 1
ATOM 889 N N . LYS A 1 118 ? 44.682 -23.232 -33.881 1.00 46.09 118 LYS A N 1
ATOM 890 C CA . LYS A 1 118 ? 45.717 -24.107 -33.293 1.00 46.09 118 LYS A CA 1
ATOM 891 C C . LYS A 1 118 ? 46.135 -25.275 -34.199 1.00 46.09 118 LYS A C 1
ATOM 893 O O . LYS A 1 118 ? 47.230 -25.793 -34.012 1.00 46.09 118 LYS A O 1
ATOM 898 N N . ASP A 1 119 ? 45.333 -25.611 -35.212 1.00 47.62 119 ASP A N 1
ATOM 899 C CA . ASP A 1 119 ? 45.584 -26.764 -36.096 1.00 47.62 119 ASP A CA 1
ATOM 900 C C . ASP A 1 119 ? 46.188 -26.393 -37.471 1.00 47.62 119 ASP A C 1
ATOM 902 O O . ASP A 1 119 ? 46.605 -27.273 -38.220 1.00 47.62 119 ASP A O 1
ATOM 906 N N . GLY A 1 120 ? 46.308 -25.100 -37.804 1.00 43.38 120 GLY A N 1
ATOM 907 C CA . GLY A 1 120 ? 46.822 -24.636 -39.106 1.00 43.38 120 GLY A CA 1
ATOM 908 C C . GLY A 1 120 ? 48.331 -24.351 -39.189 1.00 43.38 120 GLY A C 1
ATOM 909 O O . GLY A 1 120 ? 48.825 -24.044 -40.266 1.00 43.38 120 GLY A O 1
ATOM 910 N N . GLY A 1 121 ? 49.078 -24.420 -38.081 1.00 44.78 121 GLY A N 1
ATOM 911 C CA . GLY A 1 121 ? 50.443 -23.869 -37.995 1.00 44.78 121 GLY A CA 1
ATOM 912 C C . GLY A 1 121 ? 51.607 -24.867 -37.945 1.00 44.78 121 GLY A C 1
ATOM 913 O O . GLY A 1 121 ? 52.697 -24.470 -37.547 1.00 44.78 121 GLY A O 1
ATOM 914 N N . SER A 1 122 ? 51.421 -26.157 -38.258 1.00 46.69 122 SER A N 1
ATOM 915 C CA . SER A 1 122 ? 52.452 -27.178 -37.960 1.00 46.69 122 SER A CA 1
ATOM 916 C C . SER A 1 122 ? 52.755 -28.181 -39.083 1.00 46.69 122 SER A C 1
ATOM 918 O O . SER A 1 122 ? 53.015 -29.351 -38.808 1.00 46.69 122 SER A O 1
ATOM 920 N N . LYS A 1 123 ? 52.738 -27.773 -40.363 1.00 48.62 123 LYS A N 1
ATOM 921 C CA . LYS A 1 123 ? 53.159 -28.678 -41.461 1.00 48.62 123 LYS A CA 1
ATOM 922 C C . LYS A 1 123 ? 54.060 -28.097 -42.560 1.00 48.62 123 LYS A C 1
ATOM 924 O O . LYS A 1 123 ? 54.374 -28.830 -43.490 1.00 48.62 123 LYS A O 1
ATOM 929 N N . GLU A 1 124 ? 54.583 -26.877 -42.433 1.00 49.06 124 GLU A N 1
ATOM 930 C CA . GLU A 1 124 ? 55.432 -26.263 -43.482 1.00 49.06 124 GLU A CA 1
ATOM 931 C C . GLU A 1 124 ? 56.937 -26.153 -43.149 1.00 49.06 124 GLU A C 1
ATOM 933 O O . GLU A 1 124 ? 57.669 -25.424 -43.804 1.00 49.06 124 GLU A O 1
ATOM 938 N N . GLY A 1 125 ? 57.443 -26.906 -42.162 1.00 48.56 125 GLY A N 1
ATOM 939 C CA . GLY A 1 125 ? 58.834 -26.774 -41.683 1.00 48.56 125 GLY A CA 1
ATOM 940 C C . GLY A 1 125 ? 59.783 -27.969 -41.873 1.00 48.56 125 GLY A C 1
ATOM 941 O O . GLY A 1 125 ? 60.878 -27.940 -41.324 1.00 48.56 125 GLY A O 1
ATOM 942 N N . LYS A 1 126 ? 59.409 -29.054 -42.572 1.00 52.56 126 LYS A N 1
ATOM 943 C CA . LYS A 1 126 ? 60.218 -30.304 -42.596 1.00 52.56 126 LYS A CA 1
ATOM 944 C C . LYS A 1 126 ? 60.487 -30.903 -43.986 1.00 52.56 126 LYS A C 1
ATOM 946 O O . LYS A 1 126 ? 60.449 -32.120 -44.148 1.00 52.56 126 LYS A O 1
ATOM 951 N N . ARG A 1 127 ? 60.785 -30.085 -45.003 1.00 50.03 127 ARG A N 1
ATOM 952 C CA . ARG A 1 127 ? 61.145 -30.603 -46.346 1.00 50.03 127 ARG A CA 1
ATOM 953 C C . ARG A 1 127 ? 62.469 -30.126 -46.954 1.00 50.03 127 ARG A C 1
ATOM 955 O O . ARG A 1 127 ? 62.717 -30.446 -48.108 1.00 50.03 127 ARG A O 1
ATOM 962 N N . LEU A 1 128 ? 63.347 -29.454 -46.204 1.00 53.62 128 LEU A N 1
ATOM 963 C CA . LEU A 1 128 ? 64.604 -28.913 -46.762 1.00 53.62 128 LEU A CA 1
ATOM 964 C C . LEU A 1 128 ? 65.903 -29.380 -46.080 1.00 53.62 128 LEU A C 1
ATOM 966 O O . LEU A 1 128 ? 66.933 -28.744 -46.238 1.00 53.62 128 LEU A O 1
ATOM 970 N N . ALA A 1 129 ? 65.903 -30.515 -45.377 1.00 53.16 129 ALA A N 1
ATOM 971 C CA . ALA A 1 129 ? 67.132 -31.073 -44.799 1.00 53.16 129 ALA A CA 1
ATOM 972 C C . ALA A 1 129 ? 67.271 -32.572 -45.100 1.00 53.16 129 ALA A C 1
ATOM 974 O O . ALA A 1 129 ? 67.158 -33.404 -44.204 1.00 53.16 129 ALA A O 1
ATOM 975 N N . LYS A 1 130 ? 67.434 -32.926 -46.381 1.00 50.44 130 LYS A N 1
ATOM 976 C CA . LYS A 1 130 ? 68.049 -34.197 -46.811 1.00 50.44 130 LYS A CA 1
ATOM 977 C C . LYS A 1 130 ? 68.333 -34.181 -48.317 1.00 50.44 130 LYS A C 1
ATOM 979 O O . LYS A 1 130 ? 67.644 -34.807 -49.115 1.00 50.44 130 LYS A O 1
ATOM 984 N N . LYS A 1 131 ? 69.349 -33.421 -48.698 1.00 47.03 131 LYS A N 1
ATOM 985 C CA . LYS A 1 131 ? 70.152 -33.647 -49.899 1.00 47.03 131 LYS A CA 1
ATOM 986 C C . LYS A 1 131 ? 71.502 -33.043 -49.565 1.00 47.03 131 LYS A C 1
ATOM 988 O O . LYS A 1 131 ? 71.556 -31.834 -49.411 1.00 47.03 131 LYS A O 1
ATOM 993 N N . ASP A 1 132 ? 72.440 -33.923 -49.230 1.00 49.50 132 ASP A N 1
ATOM 994 C CA . ASP A 1 132 ? 73.902 -33.772 -49.253 1.00 49.50 132 ASP A CA 1
ATOM 995 C C . ASP A 1 132 ? 74.489 -34.817 -48.293 1.00 49.50 132 ASP A C 1
ATOM 997 O O . ASP A 1 132 ? 74.764 -34.573 -47.118 1.00 49.50 132 ASP A O 1
ATOM 1001 N N . SER A 1 133 ? 74.565 -36.050 -48.793 1.00 45.28 133 SER A N 1
ATOM 1002 C CA . SER A 1 133 ? 75.467 -37.125 -48.367 1.00 45.28 133 SER A CA 1
ATOM 1003 C C . SER A 1 133 ? 75.614 -38.079 -49.541 1.00 45.28 133 SER A C 1
ATOM 1005 O O . SER A 1 133 ? 74.566 -38.362 -50.170 1.00 45.28 133 SER A O 1
#

Solvent-accessible surface area (backbone atoms only — not comparable to full-atom values): 7550 Å² total; per-residue (Å²): 116,73,70,62,53,52,55,52,50,53,53,50,51,53,53,49,51,65,58,45,45,60,65,16,44,51,38,25,52,54,18,53,54,45,50,54,34,66,69,41,79,81,52,78,48,73,61,33,72,33,74,63,28,46,50,46,51,53,48,31,73,76,36,70,58,52,50,56,49,38,25,50,51,11,46,54,46,38,51,54,52,50,53,51,52,48,52,53,51,50,56,51,51,53,54,51,51,55,53,53,50,54,52,48,53,54,52,50,55,61,56,52,59,65,58,64,69,71,76,76,80,84,82,90,84,84,86,85,87,86,88,90,129

pLDDT: mean 75.32, std 13.02, range [43.38, 90.06]

Sequence (133 aa):
MLEGVKAALAKWKSTLLWIGLPFTIAPLIAGAVGVMVLLDVEQTGYLAQTQFGQLYTAMARWNPFSSAFVFNFGLIGTVMIATELHRTAVAAKESKKGMKQKKLEAKQAAKGEAKGKKDGGSKEGKRLAKKDS

Foldseek 3Di:
DVVVVVVVVVVVVVVCLVVLQCVLQVLQVLLVLQVVLVVPPVCPDPSCVDPSNVVSVVVCVVPVCPSVCSNVSSVVSNVVSVVVVVVVVVVVVVVVVVVVVVVVVVVVVVVVVVVVVPPPPPDDDPDPPDDDD

Mean predicted aligned error: 14.86 Å

Organism: Dunaliella tertiolecta (NCBI:txid3047)